Protein AF-A0A5F0LV14-F1 (afdb_monomer)

Sequence (163 aa):
VMQYLHRQSGSQEPSRPASVIAQPVQFENQLEAVRTEYFLPGTQQSLLRVAKSNDIAPTISYPTPGMLVAIDPDIPPAHQRLRFSAQGVKQGNWVLDGKPLVRAAGKKTGDLGYDWMPWPGKHKLILQDVNGAVLDQLQFEVRGALVRPPEGKAVKVKGTVAK

Mean predicted aligned error: 12.49 Å

Solvent-accessible surface area (backbone atoms only — not comparable to full-atom values): 10392 Å² total; per-residue (Å²): 108,71,74,67,69,43,70,88,46,78,86,75,81,78,80,78,59,90,68,53,46,75,43,66,28,40,36,53,95,62,76,46,80,74,45,76,46,76,24,56,82,93,66,73,65,59,65,48,66,84,81,48,59,85,74,37,75,48,37,67,70,28,72,53,76,70,38,79,44,76,54,59,92,88,56,59,72,88,79,54,54,48,59,36,31,28,43,33,39,83,68,64,43,47,26,50,72,88,42,75,59,78,84,69,91,72,86,93,59,88,49,47,58,42,76,40,78,78,64,65,43,79,41,43,43,32,39,19,37,90,86,65,50,79,58,36,74,43,42,34,36,32,40,57,78,82,81,73,74,80,86,84,73,84,81,80,77,82,80,80,83,82,131

Nearest PDB structures (foldseek):
  4ypj-assembly1_A  TM=6.058E-01  e=8.645E-03  Niallia circulans
  5t99-assembly2_B  TM=5.637E-01  e=2.298E-02  Bacteroides uniformis
  7cwd-assembly1_A  TM=5.914E-01  e=3.855E-02  Niallia circulans
  5t98-assembly2_B  TM=6.148E-01  e=5.139E-02  Bacteroides uniformis
  4bsj-assembly1_A  TM=4.224E-01  e=7.257E-02  Homo sapiens

Radius of gyration: 27.41 Å; Cα contacts (8 Å, |Δi|>4): 256; chains: 1; bounding box: 73×47×83 Å

pLDDT: mean 82.99, std 17.95, range [36.19, 98.5]

Foldseek 3Di:
DVCVVCVPPPDDDDDDDPQKDWDWAAEPPCPDDIDIDIDGPPGDDRYHYDDDQQNDQKDWPPDDAAAEAEDDPVDPQVVQWGKTKITSDQDWWKAKPNRTDDDPDDDDDSIDIHTHRDDFDKIKIFTGHPVRHTRYIHIYGYDDDPPDPPPDDDDPDPDDDDD

Secondary structure (DSSP, 8-state):
-HHHHTTSSPPPPPPPPTTPEEEEEEEGGGSS--EEEEE-TT---SEE-PPPTTTSPPEEEESPTT-EEE--TTS-GGG--EEEEEES-SS-EEEETTEEEPPPP--SSSS--EEE---SEEEEEEEE-TTS-EEEEEEEEEE----PPPS------------

Structure (mmCIF, N/CA/C/O backbone):
data_AF-A0A5F0LV14-F1
#
_entry.id   AF-A0A5F0LV14-F1
#
loop_
_atom_site.group_PDB
_atom_site.id
_atom_site.type_symbol
_atom_site.label_atom_id
_atom_site.label_alt_id
_atom_site.label_comp_id
_atom_site.label_asym_id
_atom_site.label_entity_id
_atom_site.label_seq_id
_atom_site.pdbx_PDB_ins_code
_atom_site.Cartn_x
_atom_site.Cartn_y
_atom_site.Cartn_z
_atom_site.occupancy
_atom_site.B_iso_or_equiv
_atom_site.auth_seq_id
_atom_site.auth_comp_id
_atom_site.auth_asym_id
_atom_site.auth_atom_id
_atom_site.pdbx_PDB_model_num
ATOM 1 N N . VAL A 1 1 ? -35.042 -17.352 -1.475 1.00 73.81 1 VAL A N 1
ATOM 2 C CA . VAL A 1 1 ? -34.611 -18.631 -0.852 1.00 73.81 1 VAL A CA 1
ATOM 3 C C . VAL A 1 1 ? -34.268 -18.467 0.632 1.00 73.81 1 VAL A C 1
ATOM 5 O O . VAL A 1 1 ? -34.959 -19.078 1.431 1.00 73.81 1 VAL A O 1
ATOM 8 N N . MET A 1 2 ? -33.323 -17.604 1.042 1.00 81.94 2 MET A N 1
ATOM 9 C CA . MET A 1 2 ? -32.954 -17.429 2.473 1.00 81.94 2 MET A CA 1
ATOM 10 C C . MET A 1 2 ? -34.135 -17.079 3.399 1.00 81.94 2 MET A C 1
ATOM 12 O O . MET A 1 2 ? -34.301 -17.673 4.457 1.00 81.94 2 MET A O 1
ATOM 16 N N . GLN A 1 3 ? -35.028 -16.190 2.957 1.00 80.31 3 GLN A N 1
ATOM 17 C CA . GLN A 1 3 ? -36.235 -15.812 3.706 1.00 80.31 3 GLN A CA 1
ATOM 18 C C . GLN A 1 3 ? -37.236 -16.973 3.882 1.00 80.31 3 GLN A C 1
ATOM 20 O O . GLN A 1 3 ? -37.981 -17.010 4.855 1.00 80.31 3 GLN A O 1
ATOM 25 N N . TYR A 1 4 ? -37.244 -17.936 2.951 1.00 84.44 4 TYR A N 1
ATOM 26 C CA . TYR A 1 4 ? -38.071 -19.143 3.036 1.00 84.44 4 TYR A CA 1
ATOM 27 C C . TYR A 1 4 ? -37.480 -20.151 4.035 1.00 84.44 4 TYR A C 1
ATOM 29 O O . TYR A 1 4 ? -38.226 -20.738 4.811 1.00 84.44 4 TYR A O 1
ATOM 37 N N . LEU A 1 5 ? -36.147 -20.290 4.072 1.00 82.31 5 LEU A N 1
ATOM 38 C CA . LEU A 1 5 ? -35.436 -21.178 5.002 1.00 82.31 5 LEU A CA 1
ATOM 39 C C . LEU A 1 5 ? -35.528 -20.709 6.464 1.00 82.31 5 LEU A C 1
ATOM 41 O O . LEU A 1 5 ? -35.649 -21.532 7.361 1.00 82.31 5 LEU A O 1
ATOM 45 N N . HIS A 1 6 ? -35.528 -19.397 6.714 1.00 83.31 6 HIS A N 1
ATOM 46 C CA . HIS A 1 6 ? -35.610 -18.839 8.074 1.00 83.31 6 HIS A CA 1
ATOM 47 C C . HIS A 1 6 ? -37.055 -18.647 8.578 1.00 83.31 6 HIS A C 1
ATOM 49 O O . HIS A 1 6 ? -37.268 -18.106 9.659 1.00 83.31 6 HIS A O 1
ATOM 55 N N . ARG A 1 7 ? -38.077 -19.092 7.829 1.00 85.06 7 ARG A N 1
ATOM 56 C CA . ARG A 1 7 ? -39.493 -18.916 8.214 1.00 85.06 7 ARG A CA 1
ATOM 57 C C . ARG A 1 7 ? -39.852 -19.622 9.529 1.00 85.06 7 ARG A C 1
ATOM 59 O O . ARG A 1 7 ? -40.739 -19.156 10.234 1.00 85.06 7 ARG A O 1
ATOM 66 N N . GLN A 1 8 ? -39.209 -20.750 9.827 1.00 81.31 8 GLN A N 1
ATOM 67 C CA . GLN A 1 8 ? -39.511 -21.589 10.999 1.00 81.31 8 GLN A CA 1
ATOM 68 C C . GLN A 1 8 ? -38.398 -21.586 12.056 1.00 81.31 8 GLN A C 1
ATOM 70 O O . GLN A 1 8 ? -38.568 -22.146 13.135 1.00 81.31 8 GLN A O 1
ATOM 75 N N . SER A 1 9 ? -37.268 -20.942 11.769 1.00 76.88 9 SER A N 1
ATOM 76 C CA . SER A 1 9 ? -36.140 -20.822 12.687 1.00 76.88 9 SER A CA 1
ATOM 77 C C . SER A 1 9 ? -35.726 -19.362 12.721 1.00 76.88 9 SER A C 1
ATOM 79 O O . SER A 1 9 ? -35.127 -18.855 11.772 1.00 76.88 9 SER A O 1
ATOM 81 N N . GLY A 1 10 ? -36.099 -18.674 13.803 1.00 74.31 10 GLY A N 1
ATOM 82 C CA . GLY A 1 10 ? -35.639 -17.314 14.046 1.00 74.31 10 GLY A CA 1
ATOM 83 C C . GLY A 1 10 ? -34.114 -17.286 14.059 1.00 74.31 10 GLY A C 1
ATOM 84 O O . GLY A 1 10 ? -33.480 -18.181 14.619 1.00 74.31 10 GLY A O 1
ATOM 85 N N . SER A 1 11 ? -33.525 -16.274 13.426 1.00 77.50 11 SER A N 1
ATOM 86 C CA . SER A 1 11 ? -32.082 -16.069 13.511 1.00 77.50 11 SER A CA 1
ATOM 87 C C . SER A 1 11 ? -31.722 -15.832 14.974 1.00 77.50 11 SER A C 1
ATOM 89 O O . SER A 1 11 ? -32.259 -14.915 15.592 1.00 77.50 11 SER A O 1
ATOM 91 N N . GLN A 1 12 ? -30.835 -16.654 15.529 1.00 79.75 12 GLN A N 1
ATOM 92 C CA . GLN A 1 12 ? -30.230 -16.367 16.822 1.00 79.75 12 GLN A CA 1
ATOM 93 C C . GLN A 1 12 ? -28.925 -15.629 16.595 1.00 79.75 12 GLN A C 1
ATOM 95 O O . GLN A 1 12 ? -28.090 -16.053 15.796 1.00 79.75 12 GLN A O 1
ATOM 100 N N . GLU A 1 13 ? -28.774 -14.503 17.279 1.00 82.31 13 GLU A N 1
ATOM 101 C CA . GLU A 1 13 ? -27.525 -13.769 17.248 1.00 82.31 13 GLU A CA 1
ATOM 102 C C . GLU A 1 13 ? -26.450 -14.588 17.979 1.00 82.31 13 GLU A C 1
ATOM 104 O O . GLU A 1 13 ? -26.702 -15.077 19.087 1.00 82.31 13 GLU A O 1
ATOM 109 N N . PRO A 1 14 ? -25.266 -14.791 17.377 1.00 84.44 14 PRO A N 1
ATOM 110 C CA . PRO A 1 14 ? -24.185 -15.492 18.047 1.00 84.44 14 PRO A CA 1
ATOM 111 C C . PRO A 1 14 ? -23.822 -14.790 19.355 1.00 84.44 14 PRO A C 1
ATOM 113 O O . PRO A 1 14 ? -23.694 -13.566 19.409 1.00 84.44 14 PRO A O 1
ATOM 116 N N . SER A 1 15 ? -23.586 -15.565 20.412 1.00 87.94 15 SER A N 1
ATOM 117 C CA . SER A 1 15 ? -23.021 -15.009 21.637 1.00 87.94 15 SER A CA 1
ATOM 118 C C . SER A 1 15 ? -21.649 -14.412 21.336 1.00 87.94 15 SER A C 1
ATOM 120 O O . SER A 1 15 ? -20.775 -15.094 20.790 1.00 87.94 15 SER A O 1
ATOM 122 N N . ARG A 1 16 ? -21.444 -13.153 21.725 1.00 86.06 16 ARG A N 1
ATOM 123 C CA . ARG A 1 16 ? -20.159 -12.471 21.569 1.00 86.06 16 ARG A CA 1
ATOM 124 C C . ARG A 1 16 ? -19.038 -13.287 22.235 1.00 86.06 16 ARG A C 1
ATOM 126 O O . ARG A 1 16 ? -19.184 -13.642 23.408 1.00 86.06 16 ARG A O 1
ATOM 133 N N . PRO A 1 17 ? -17.905 -13.531 21.554 1.00 93.44 17 PRO A N 1
ATOM 134 C CA . PRO A 1 17 ? -16.743 -14.137 22.190 1.00 93.44 17 PRO A CA 1
ATOM 135 C C . PRO A 1 17 ? -16.278 -13.315 23.400 1.00 93.44 17 PRO A C 1
ATOM 137 O O . PRO A 1 17 ? -16.287 -12.084 23.358 1.00 93.44 17 PRO A O 1
ATOM 140 N N . ALA A 1 18 ? -15.838 -13.985 24.468 1.00 90.19 18 ALA A N 1
ATOM 141 C CA . ALA A 1 18 ? -15.459 -13.327 25.725 1.00 90.19 18 ALA A CA 1
ATO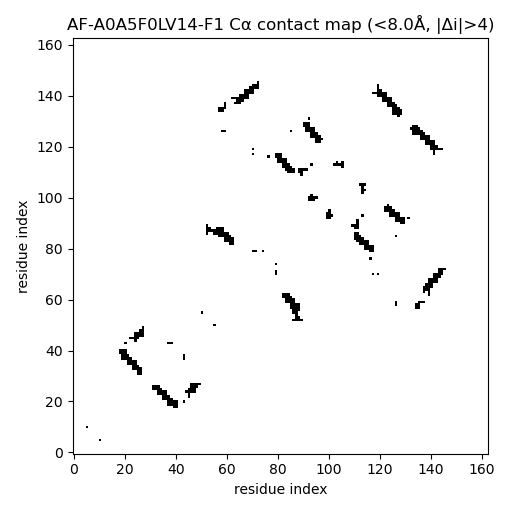M 142 C C . ALA A 1 18 ? -14.281 -12.344 25.580 1.00 90.19 18 ALA A C 1
ATOM 144 O O . ALA A 1 18 ? -14.181 -11.387 26.341 1.00 90.19 18 ALA A O 1
ATOM 145 N N . SER A 1 19 ? -13.405 -12.564 24.597 1.00 93.75 19 SER A N 1
ATOM 146 C CA . SER A 1 19 ? -12.264 -11.692 24.306 1.00 93.75 19 SER A CA 1
ATOM 147 C C . SER A 1 19 ? -12.646 -10.403 23.577 1.00 93.75 19 SER A C 1
ATOM 149 O O . SER A 1 19 ? -11.840 -9.481 23.526 1.00 93.75 19 SER A O 1
ATOM 151 N N . VAL A 1 20 ? -13.846 -10.317 23.001 1.00 95.75 20 VAL A N 1
ATOM 152 C CA . VAL A 1 20 ? -14.269 -9.146 22.233 1.00 95.75 20 VAL A CA 1
ATOM 153 C C . VAL A 1 20 ? -14.803 -8.076 23.178 1.00 95.75 20 VAL A C 1
ATOM 155 O O . VAL A 1 20 ? -15.735 -8.307 23.952 1.00 95.75 20 VAL A O 1
ATOM 158 N N . ILE A 1 21 ? -14.239 -6.878 23.069 1.00 95.88 21 ILE A N 1
ATOM 159 C CA . ILE A 1 21 ? -14.599 -5.726 23.891 1.00 95.88 21 ILE A CA 1
ATOM 160 C C . ILE A 1 21 ? -15.580 -4.852 23.120 1.00 95.88 21 ILE A C 1
ATOM 162 O O . ILE A 1 21 ? -15.290 -4.414 22.012 1.00 95.88 21 ILE A O 1
ATOM 166 N N . ALA A 1 22 ? -16.748 -4.624 23.717 1.00 95.38 22 ALA A N 1
ATOM 167 C CA . ALA A 1 22 ? -17.798 -3.767 23.183 1.00 95.38 22 ALA A CA 1
ATOM 168 C C . ALA A 1 22 ? -17.732 -2.401 23.872 1.00 95.38 22 ALA A C 1
ATOM 170 O O . ALA A 1 22 ? -17.799 -2.342 25.101 1.00 95.38 22 ALA A O 1
ATOM 171 N N . GLN A 1 23 ? -17.613 -1.313 23.113 1.00 96.44 23 GLN A N 1
ATOM 172 C CA . GLN A 1 23 ? -17.588 0.037 23.682 1.00 96.44 23 GLN A CA 1
ATOM 173 C C . GLN A 1 23 ? -18.246 1.066 22.755 1.00 96.44 23 GLN A C 1
ATOM 175 O O . GLN A 1 23 ? -18.231 0.878 21.538 1.00 96.44 23 GLN A O 1
ATOM 180 N N . PRO A 1 24 ? -18.812 2.161 23.291 1.00 97.31 24 PRO A N 1
ATOM 181 C CA . PRO A 1 24 ? -19.272 3.271 22.466 1.00 97.31 24 PRO A CA 1
ATOM 182 C C . PRO A 1 24 ? -18.090 3.975 21.789 1.00 97.31 24 PRO A C 1
ATOM 184 O O . PRO A 1 24 ? -17.060 4.220 22.420 1.00 97.31 24 PRO A O 1
ATOM 187 N N . VAL A 1 25 ? -18.265 4.343 20.522 1.00 97.50 25 VAL A N 1
ATOM 188 C CA . VAL A 1 25 ? -17.305 5.144 19.756 1.00 97.50 25 VAL A CA 1
ATOM 189 C C . VAL A 1 25 ? -17.948 6.441 19.292 1.00 97.50 25 VAL A C 1
ATOM 191 O O . VAL A 1 25 ? -19.125 6.477 18.930 1.00 97.50 25 VAL A O 1
ATOM 194 N N . GLN A 1 26 ? -17.168 7.514 19.296 1.00 97.75 26 GLN A N 1
ATOM 195 C CA . GLN A 1 26 ? -17.540 8.791 18.696 1.00 97.75 26 GLN A CA 1
ATOM 196 C C . GLN A 1 26 ? -16.801 8.955 17.370 1.00 97.75 26 GLN A C 1
ATOM 198 O O . GLN A 1 26 ? -15.631 8.591 17.267 1.00 97.75 26 GLN A O 1
ATOM 203 N N . PHE A 1 27 ? -17.462 9.521 16.365 1.00 95.75 27 PHE A N 1
ATOM 204 C CA . PHE A 1 27 ? -16.832 9.854 15.090 1.00 95.75 27 PHE A CA 1
ATOM 205 C C . PHE A 1 27 ? -16.425 11.327 15.087 1.00 95.75 27 PHE A C 1
ATOM 207 O O . PHE A 1 27 ? -17.169 12.192 15.558 1.00 95.75 27 PHE A O 1
ATOM 214 N N . GLU A 1 28 ? -15.233 11.613 14.565 1.00 95.56 28 GLU A N 1
ATOM 215 C CA . GLU A 1 28 ? -14.727 12.974 14.393 1.00 95.56 28 GLU A CA 1
ATOM 216 C C . GLU A 1 28 ? -15.773 13.860 13.706 1.00 95.56 28 GLU A C 1
ATOM 218 O O . GLU A 1 28 ? -16.450 13.437 12.770 1.00 95.56 28 GLU A O 1
ATOM 223 N N . ASN A 1 29 ? -15.927 15.094 14.194 1.00 94.12 29 ASN A N 1
ATOM 224 C CA . ASN A 1 29 ? -16.894 16.067 13.677 1.00 94.12 29 ASN A CA 1
ATOM 225 C C . ASN A 1 29 ? -18.347 15.557 13.621 1.00 94.12 29 ASN A C 1
ATOM 227 O O . ASN A 1 29 ? -19.134 16.081 12.839 1.00 94.12 29 ASN A O 1
ATOM 231 N N . GLN A 1 30 ? -18.702 14.549 14.432 1.00 92.25 30 GLN A N 1
ATOM 232 C CA . GLN A 1 30 ? -20.021 13.903 14.411 1.00 92.25 30 GLN A CA 1
ATOM 233 C C . GLN A 1 30 ? -20.402 13.389 13.010 1.00 92.25 30 GLN A C 1
ATOM 235 O O . GLN A 1 30 ? -21.568 13.427 12.628 1.00 92.25 30 GLN A O 1
ATOM 240 N N . LEU A 1 31 ? -19.409 12.905 12.246 1.00 93.56 31 LEU A N 1
ATOM 241 C CA . LEU A 1 31 ? -19.600 12.310 10.914 1.00 93.56 31 LEU A CA 1
ATOM 242 C C . LEU A 1 31 ? -20.663 11.202 10.914 1.00 93.56 31 LEU A C 1
ATOM 244 O O . LEU A 1 31 ? -21.413 11.065 9.951 1.00 93.56 31 LEU A O 1
ATOM 248 N N . GLU A 1 32 ? -20.745 10.449 12.009 1.00 94.25 32 GLU A N 1
ATOM 249 C CA . GLU A 1 32 ? -21.795 9.475 12.279 1.00 94.25 32 GLU A CA 1
ATOM 250 C C . GLU A 1 32 ? -22.253 9.562 13.743 1.00 94.25 32 GLU A C 1
ATOM 252 O O . GLU A 1 32 ? -21.569 10.124 14.607 1.00 94.25 32 GLU A O 1
ATOM 257 N N . ALA A 1 33 ? -23.424 8.983 14.025 1.00 96.81 33 ALA A N 1
ATOM 258 C CA . ALA A 1 33 ? -23.953 8.879 15.378 1.00 96.81 33 ALA A CA 1
ATOM 259 C C . ALA A 1 33 ? -23.082 7.967 16.258 1.00 96.81 33 ALA A C 1
ATOM 261 O O . ALA A 1 33 ? -22.475 7.002 15.790 1.00 96.81 33 ALA A O 1
ATOM 262 N N . VAL A 1 34 ? -23.073 8.249 17.562 1.00 97.31 34 VAL A N 1
ATOM 263 C CA . VAL A 1 34 ? -22.401 7.404 18.558 1.00 97.31 34 VAL A CA 1
ATOM 264 C C . VAL A 1 34 ? -23.034 6.015 18.552 1.00 97.31 34 VAL A C 1
ATOM 266 O O . VAL A 1 34 ? -24.246 5.887 18.730 1.00 97.31 34 VAL A O 1
ATOM 269 N N . ARG A 1 35 ? -22.219 4.971 18.381 1.00 96.56 35 ARG A N 1
ATOM 270 C CA . ARG A 1 35 ? -22.665 3.571 18.427 1.00 96.56 35 ARG A CA 1
ATOM 271 C C . ARG A 1 35 ? -21.656 2.677 19.127 1.00 96.56 35 ARG A C 1
ATOM 273 O O . ARG A 1 35 ? -20.505 3.057 19.320 1.00 96.56 35 ARG A O 1
ATOM 280 N N . THR A 1 36 ? -22.104 1.497 19.532 1.00 96.19 36 THR A N 1
ATOM 281 C CA . THR A 1 36 ? -21.232 0.471 20.104 1.00 96.19 36 THR A CA 1
ATOM 282 C C . THR A 1 36 ? -20.491 -0.260 18.990 1.00 96.19 36 THR A C 1
ATOM 284 O O . THR A 1 36 ? -21.130 -0.815 18.103 1.00 96.19 36 THR A O 1
ATOM 287 N N . GLU A 1 37 ? -19.163 -0.287 19.071 1.00 96.50 37 GLU A N 1
ATOM 288 C CA . GLU A 1 37 ? -18.292 -1.083 18.201 1.00 96.50 37 GLU A CA 1
ATOM 289 C C . GLU A 1 37 ? -17.580 -2.178 19.002 1.00 96.50 37 GLU A C 1
ATOM 291 O O . GLU A 1 37 ? -17.449 -2.101 20.231 1.00 96.50 37 GLU A O 1
ATOM 296 N N . TYR A 1 38 ? -17.115 -3.202 18.286 1.00 95.25 38 TYR A N 1
ATOM 297 C CA . TYR A 1 38 ? -16.488 -4.395 18.846 1.00 95.25 38 TYR A CA 1
ATOM 298 C C . TYR A 1 38 ? -15.017 -4.490 18.441 1.00 95.25 38 TYR A C 1
ATOM 300 O O . TYR A 1 38 ? -14.673 -4.386 17.267 1.00 95.25 38 TYR A O 1
ATOM 308 N N . PHE A 1 39 ? -14.148 -4.744 19.417 1.00 95.75 39 PHE A N 1
ATOM 309 C CA . PHE A 1 39 ? -12.699 -4.715 19.244 1.00 95.75 39 PHE A CA 1
ATOM 310 C C . PHE A 1 39 ? -12.030 -5.956 19.825 1.00 95.75 39 PHE A C 1
ATOM 312 O O . PHE A 1 39 ? -12.518 -6.557 20.786 1.00 95.75 39 PHE A O 1
ATOM 319 N N . LEU A 1 40 ? -10.859 -6.287 19.284 1.00 96.31 40 LEU A N 1
ATOM 320 C CA . LEU A 1 40 ? -9.933 -7.187 19.958 1.00 96.31 40 LEU A CA 1
ATOM 321 C C . LEU A 1 40 ? -9.263 -6.463 21.142 1.00 96.31 40 LEU A C 1
ATOM 323 O O . LEU A 1 40 ? -9.153 -5.230 21.141 1.00 96.31 40 LEU A O 1
ATOM 327 N N . PRO A 1 41 ? -8.793 -7.199 22.163 1.00 95.69 41 PRO A N 1
ATOM 328 C CA . PRO A 1 41 ? -8.044 -6.601 23.258 1.00 95.69 41 PRO A CA 1
ATOM 329 C C . PRO A 1 41 ? -6.795 -5.871 22.747 1.00 95.69 41 PRO A C 1
ATOM 331 O O . PRO A 1 41 ? -5.990 -6.450 22.025 1.00 95.69 41 PRO A O 1
ATOM 334 N N . GLY A 1 42 ? -6.635 -4.602 23.128 1.00 95.31 42 GLY A N 1
ATOM 335 C CA . GLY A 1 42 ? -5.505 -3.755 22.738 1.00 95.31 42 GLY A CA 1
ATOM 336 C C . GLY A 1 42 ? -5.731 -2.941 21.460 1.00 95.31 42 GLY A C 1
ATOM 337 O O . GLY A 1 42 ? -4.887 -2.114 21.127 1.00 95.31 42 GLY A O 1
ATOM 338 N N . THR A 1 43 ? -6.854 -3.133 20.757 1.00 95.50 43 THR A N 1
ATOM 339 C CA . THR A 1 43 ? -7.178 -2.405 19.515 1.00 95.50 43 THR A CA 1
ATOM 340 C C . THR A 1 43 ? -8.364 -1.449 19.666 1.00 95.50 43 THR A C 1
ATOM 342 O O . THR A 1 43 ? -8.897 -0.972 18.667 1.00 95.50 43 THR A O 1
ATOM 345 N N . GLN A 1 44 ? -8.829 -1.204 20.892 1.00 96.50 44 GLN A N 1
ATOM 346 C CA . GLN A 1 44 ? -9.998 -0.372 21.167 1.00 96.50 44 GLN A CA 1
ATOM 347 C C . GLN A 1 44 ? -9.728 1.100 20.853 1.00 96.50 44 GLN A C 1
ATOM 349 O O . GLN A 1 44 ? -8.711 1.654 21.265 1.00 96.50 44 GLN A O 1
ATOM 354 N N . GLN A 1 45 ? -10.681 1.760 20.194 1.00 95.31 45 GLN A N 1
ATOM 355 C CA . GLN A 1 45 ? -10.636 3.200 19.923 1.00 95.31 45 GLN A CA 1
ATOM 356 C C . GLN A 1 45 ? -11.952 3.852 20.342 1.00 95.31 45 GLN A C 1
ATOM 358 O O . GLN A 1 45 ? -13.014 3.433 19.895 1.00 95.31 45 GLN A O 1
ATOM 363 N N . SER A 1 46 ? -11.898 4.850 21.226 1.00 95.94 46 SER A N 1
ATOM 364 C CA . SER A 1 46 ? -13.089 5.586 21.685 1.00 95.94 46 SER A CA 1
ATOM 365 C C . SER A 1 46 ? -13.489 6.727 20.742 1.00 95.94 46 SER A C 1
ATOM 367 O O . SER A 1 46 ? -14.640 7.162 20.750 1.00 95.94 46 SER A O 1
ATOM 369 N N . LEU A 1 47 ? -12.551 7.196 19.915 1.00 95.56 47 LEU A N 1
ATOM 370 C CA . LEU A 1 47 ? -12.745 8.248 18.922 1.00 95.56 47 LEU A CA 1
ATOM 371 C C . LEU A 1 47 ? -12.169 7.795 17.578 1.00 95.56 47 LEU A C 1
ATOM 373 O O . LEU A 1 47 ? -10.956 7.625 17.451 1.00 95.56 47 LEU A O 1
ATOM 377 N N . LEU A 1 48 ? -13.037 7.636 16.583 1.00 93.94 48 LEU A N 1
ATOM 378 C CA . LEU A 1 48 ? -12.668 7.313 15.209 1.00 93.94 48 LEU A CA 1
ATOM 379 C C . LEU A 1 48 ? -12.474 8.607 14.419 1.00 93.94 48 LEU A C 1
ATOM 381 O O . LEU A 1 48 ? -13.342 9.481 14.411 1.00 93.94 48 LEU A O 1
ATOM 385 N N . ARG A 1 49 ? -11.321 8.736 13.763 1.00 92.75 49 ARG A N 1
ATOM 386 C CA . ARG A 1 49 ? -10.952 9.904 12.952 1.00 92.75 49 ARG A CA 1
ATOM 387 C C . ARG A 1 49 ? -10.647 9.479 11.530 1.00 92.75 49 ARG A C 1
ATOM 389 O O . ARG A 1 49 ? -10.206 8.352 11.302 1.00 92.75 49 ARG A O 1
ATOM 396 N N . VAL A 1 50 ? -10.823 10.395 10.584 1.00 88.06 50 VAL A N 1
ATOM 397 C CA . VAL A 1 50 ? -10.355 10.159 9.217 1.00 88.06 50 VAL A CA 1
ATOM 398 C C . VAL A 1 50 ? -8.845 10.372 9.198 1.00 88.06 50 VAL A C 1
ATOM 400 O O . VAL A 1 50 ? -8.365 11.469 9.485 1.00 88.06 50 VAL A O 1
ATOM 403 N N . ALA A 1 51 ? -8.092 9.322 8.869 1.00 82.94 51 ALA A N 1
ATOM 404 C CA . ALA A 1 51 ? -6.641 9.414 8.763 1.00 82.94 51 ALA A CA 1
ATOM 405 C C . ALA A 1 51 ? -6.252 10.433 7.683 1.00 82.94 51 ALA A C 1
ATOM 407 O O . ALA A 1 51 ? -6.709 10.359 6.538 1.00 82.94 51 ALA A O 1
ATOM 408 N N . LYS A 1 52 ? -5.392 11.391 8.035 1.00 79.69 52 LYS A N 1
ATOM 409 C CA . LYS A 1 52 ? -4.790 12.314 7.069 1.00 79.69 52 LYS A CA 1
ATOM 410 C C . LYS A 1 52 ? -3.549 11.662 6.472 1.00 79.69 52 LYS A C 1
ATOM 412 O O . LYS A 1 52 ? -2.946 10.782 7.075 1.00 79.69 52 LYS A O 1
ATOM 417 N N . SER A 1 53 ? -3.092 12.143 5.316 1.00 70.50 53 SER A N 1
ATOM 418 C CA . SER A 1 53 ? -1.896 11.589 4.659 1.00 70.50 53 SER A CA 1
ATOM 419 C C . SER A 1 53 ? -0.638 11.596 5.539 1.00 70.50 53 SER A C 1
ATOM 421 O O . SER A 1 53 ? 0.248 10.796 5.294 1.00 70.50 53 SER A O 1
ATOM 423 N N . ASN A 1 54 ? -0.549 12.478 6.543 1.00 74.81 54 ASN A N 1
ATOM 424 C CA . ASN A 1 54 ? 0.578 12.518 7.483 1.00 74.81 54 ASN A CA 1
ATOM 425 C C . ASN A 1 54 ? 0.441 11.521 8.653 1.00 74.81 54 ASN A C 1
ATOM 427 O O . ASN A 1 54 ? 1.429 11.274 9.335 1.00 74.81 54 ASN A O 1
ATOM 431 N N . ASP A 1 55 ? -0.758 10.983 8.901 1.00 82.31 55 ASP A N 1
ATOM 432 C CA . ASP A 1 55 ? -1.009 9.991 9.960 1.00 82.31 55 ASP A CA 1
ATOM 433 C C . ASP A 1 55 ? -0.710 8.563 9.476 1.00 82.31 55 ASP A C 1
ATOM 435 O O . ASP A 1 55 ? -0.613 7.627 10.268 1.00 82.31 55 ASP A O 1
ATOM 439 N N . ILE A 1 56 ? -0.588 8.392 8.158 1.00 84.19 56 ILE A N 1
ATOM 440 C CA . ILE A 1 56 ? -0.312 7.120 7.501 1.00 84.19 56 ILE A CA 1
ATOM 441 C C . ILE A 1 56 ? 1.198 7.018 7.308 1.00 84.19 56 ILE A C 1
ATOM 443 O O . ILE A 1 56 ? 1.808 7.889 6.688 1.00 84.19 56 ILE A O 1
ATOM 447 N N . ALA A 1 57 ? 1.800 5.944 7.817 1.00 89.75 57 ALA A N 1
ATOM 448 C CA . ALA A 1 57 ? 3.202 5.660 7.546 1.00 89.75 57 ALA A CA 1
ATOM 449 C C . ALA A 1 57 ? 3.424 5.502 6.026 1.00 89.75 57 ALA A C 1
ATOM 451 O O . ALA A 1 57 ? 2.620 4.833 5.369 1.00 89.75 57 ALA A O 1
ATOM 452 N N . PRO A 1 58 ? 4.488 6.096 5.453 1.00 90.56 58 PRO A N 1
ATOM 453 C CA . PRO A 1 58 ? 4.823 5.920 4.047 1.00 90.56 58 PRO A CA 1
ATOM 454 C C . PRO A 1 58 ? 4.894 4.442 3.650 1.00 90.56 58 PRO A C 1
ATOM 456 O O . PRO A 1 58 ? 5.643 3.680 4.253 1.00 90.56 58 PRO A O 1
ATOM 459 N N . THR A 1 59 ? 4.138 4.042 2.628 1.00 93.56 59 THR A N 1
ATOM 460 C CA . THR A 1 59 ? 4.160 2.662 2.124 1.00 93.56 59 THR A CA 1
ATOM 461 C C . THR A 1 59 ? 3.832 2.586 0.636 1.00 93.56 59 THR A C 1
ATOM 463 O O . THR A 1 59 ? 3.083 3.411 0.103 1.00 93.56 59 THR A O 1
ATOM 466 N N . ILE A 1 60 ? 4.401 1.594 -0.047 1.00 94.88 60 ILE A N 1
ATOM 467 C CA . ILE A 1 60 ? 4.107 1.264 -1.438 1.00 94.88 60 ILE A CA 1
ATOM 468 C C . ILE A 1 60 ? 2.759 0.542 -1.481 1.00 94.88 60 ILE A C 1
ATOM 470 O O . ILE A 1 60 ? 2.620 -0.590 -1.024 1.00 94.88 60 ILE A O 1
ATOM 474 N N . SER A 1 61 ? 1.754 1.195 -2.059 1.00 93.94 61 SER A N 1
ATOM 475 C CA . SER A 1 61 ? 0.407 0.637 -2.199 1.00 93.94 61 SER A CA 1
ATOM 476 C C . SER A 1 61 ? 0.259 -0.242 -3.438 1.00 93.94 61 SER A C 1
ATOM 478 O O . SER A 1 61 ? -0.622 -1.100 -3.480 1.00 93.94 61 SER A O 1
ATOM 480 N N . TYR A 1 62 ? 1.106 -0.039 -4.452 1.00 94.88 62 TYR A N 1
ATOM 481 C CA . TYR A 1 62 ? 1.132 -0.878 -5.643 1.00 94.88 62 TYR A CA 1
ATOM 482 C C . TYR A 1 62 ? 2.499 -0.826 -6.352 1.00 94.88 62 TYR A C 1
ATOM 484 O O . TYR A 1 62 ? 3.045 0.272 -6.518 1.00 94.88 62 TYR A O 1
ATOM 492 N N . PRO A 1 63 ? 3.030 -1.964 -6.849 1.00 95.94 63 PRO A N 1
ATOM 493 C CA . PRO A 1 63 ? 2.495 -3.330 -6.734 1.00 95.94 63 PRO A CA 1
ATOM 494 C C . PRO A 1 63 ? 2.527 -3.847 -5.290 1.00 95.94 63 PRO A C 1
ATOM 496 O O . PRO A 1 63 ? 3.137 -3.227 -4.426 1.00 95.94 63 PRO 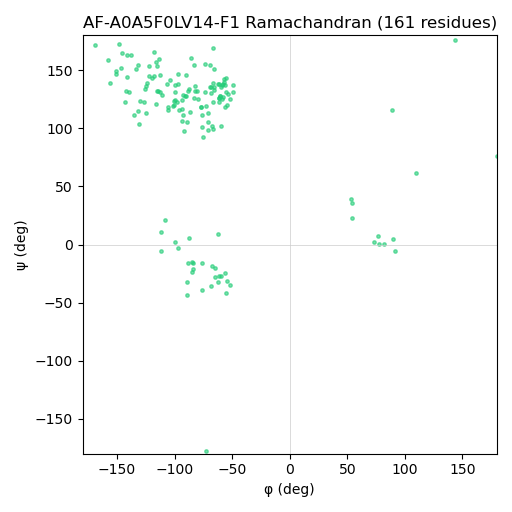A O 1
ATOM 499 N N . THR A 1 64 ? 1.872 -4.976 -5.012 1.00 96.88 64 THR A N 1
ATOM 500 C CA . THR A 1 64 ? 1.970 -5.617 -3.691 1.00 96.88 64 THR A CA 1
ATOM 501 C C . THR A 1 64 ? 3.226 -6.490 -3.588 1.00 96.88 64 THR A C 1
ATOM 503 O O . THR A 1 64 ? 3.706 -6.998 -4.608 1.00 96.88 64 THR A O 1
ATOM 506 N N . PRO A 1 65 ? 3.759 -6.734 -2.376 1.00 97.56 65 PRO A N 1
ATOM 507 C CA . PRO A 1 65 ? 4.867 -7.668 -2.191 1.00 97.56 65 PRO A CA 1
ATOM 508 C C . PRO A 1 65 ? 4.559 -9.049 -2.789 1.00 97.56 65 PRO A C 1
ATOM 510 O O . PRO A 1 65 ? 3.503 -9.623 -2.533 1.00 97.56 65 PRO A O 1
ATOM 513 N N . GLY A 1 66 ? 5.474 -9.571 -3.607 1.00 96.81 66 GLY A N 1
ATOM 514 C CA . GLY A 1 66 ? 5.344 -10.870 -4.272 1.00 96.81 66 GLY A CA 1
ATOM 515 C C . GLY A 1 66 ? 4.404 -10.893 -5.481 1.00 96.81 66 GLY A C 1
ATOM 516 O O . GLY A 1 66 ? 4.143 -11.972 -6.011 1.00 96.81 66 GLY A O 1
ATOM 517 N N . MET A 1 67 ? 3.892 -9.740 -5.931 1.00 97.31 67 MET A N 1
ATOM 518 C CA . MET A 1 67 ? 2.996 -9.673 -7.087 1.00 97.31 67 MET A CA 1
ATOM 519 C C . MET A 1 67 ? 3.656 -10.242 -8.349 1.00 97.31 67 MET A C 1
ATOM 521 O O . MET A 1 67 ? 4.813 -9.942 -8.650 1.00 97.31 67 MET A O 1
ATOM 525 N N . LEU A 1 68 ? 2.887 -11.030 -9.104 1.00 94.94 68 LEU A N 1
ATOM 526 C CA . LEU A 1 68 ? 3.272 -11.554 -10.408 1.00 94.94 68 LEU A CA 1
ATOM 527 C C . LEU A 1 68 ? 2.511 -10.800 -11.499 1.00 94.94 68 LEU A C 1
ATOM 529 O O . LEU A 1 68 ? 1.283 -10.828 -11.549 1.00 94.94 68 LEU A O 1
ATOM 533 N N . VAL A 1 69 ? 3.254 -10.121 -12.363 1.00 92.31 69 VAL A N 1
ATOM 534 C CA . VAL A 1 69 ? 2.747 -9.330 -13.486 1.00 92.31 69 VAL A CA 1
ATOM 535 C C . VAL A 1 69 ? 3.030 -10.091 -14.776 1.00 92.31 69 VAL A C 1
ATOM 537 O O . VAL A 1 69 ? 4.113 -10.646 -14.934 1.00 92.31 69 VAL A O 1
ATOM 540 N N . ALA A 1 70 ? 2.080 -10.122 -15.708 1.00 89.62 70 ALA A N 1
ATOM 541 C CA . ALA A 1 70 ? 2.271 -10.719 -17.027 1.00 89.62 70 ALA A CA 1
ATOM 542 C C . ALA A 1 70 ? 2.230 -9.632 -18.110 1.00 89.62 70 ALA A C 1
ATOM 544 O O . ALA A 1 70 ? 1.318 -8.809 -18.112 1.00 89.62 70 ALA A O 1
ATOM 545 N N . ILE A 1 71 ? 3.211 -9.637 -19.013 1.00 85.88 71 ILE A N 1
ATOM 546 C CA . ILE A 1 71 ? 3.218 -8.832 -20.239 1.00 85.88 71 ILE A CA 1
ATOM 547 C C . ILE A 1 71 ? 2.555 -9.660 -21.336 1.00 85.88 71 ILE A C 1
ATOM 549 O O . ILE A 1 71 ? 2.947 -10.804 -21.590 1.00 85.88 71 ILE A O 1
ATOM 553 N N . ASP A 1 72 ? 1.573 -9.060 -21.994 1.00 83.62 72 ASP A N 1
ATOM 554 C CA . ASP A 1 72 ? 0.832 -9.667 -23.092 1.00 83.62 72 ASP A CA 1
ATOM 555 C C . ASP A 1 72 ? 1.360 -9.114 -24.430 1.00 83.62 72 ASP A C 1
ATOM 557 O O . ASP A 1 72 ? 1.311 -7.902 -24.642 1.00 83.62 72 ASP A O 1
ATOM 561 N N . PRO A 1 73 ? 1.892 -9.941 -25.347 1.00 81.19 73 PRO A N 1
ATOM 562 C CA . PRO A 1 73 ? 2.442 -9.457 -26.614 1.00 81.19 73 PRO A CA 1
ATOM 563 C C . PRO A 1 73 ? 1.405 -8.812 -27.550 1.00 81.19 73 PRO A C 1
ATOM 565 O O . PRO A 1 73 ? 1.804 -8.039 -28.421 1.00 81.19 73 PRO A O 1
ATOM 568 N N . ASP A 1 74 ? 0.112 -9.094 -27.379 1.00 84.06 74 ASP A N 1
ATOM 569 C CA . ASP A 1 74 ? -0.947 -8.579 -28.254 1.00 84.06 74 ASP A CA 1
ATOM 570 C C . ASP A 1 74 ? -1.475 -7.209 -27.791 1.00 84.06 74 ASP A C 1
ATOM 572 O O . ASP A 1 74 ? -2.106 -6.474 -28.558 1.00 84.06 74 ASP A O 1
ATOM 576 N N . ILE A 1 75 ? -1.193 -6.817 -26.544 1.00 81.06 75 ILE A N 1
ATOM 577 C CA . ILE A 1 75 ? -1.605 -5.519 -26.005 1.00 81.06 75 ILE A CA 1
ATOM 578 C C . ILE A 1 75 ? -0.598 -4.439 -26.446 1.00 81.06 75 ILE A C 1
ATOM 580 O O . ILE A 1 75 ? 0.609 -4.594 -26.271 1.00 81.06 75 ILE A O 1
ATOM 584 N N . PRO A 1 76 ? -1.033 -3.278 -26.965 1.00 84.25 76 PRO A N 1
ATOM 585 C CA . PRO A 1 76 ? -0.113 -2.188 -27.282 1.00 84.25 76 PRO A CA 1
ATOM 586 C C . PRO A 1 76 ? 0.703 -1.738 -26.052 1.00 84.25 76 PRO A C 1
ATOM 588 O O . PRO A 1 76 ? 0.121 -1.579 -24.976 1.00 84.25 76 PRO A O 1
ATOM 591 N N . PRO A 1 77 ? 2.010 -1.421 -26.178 1.00 80.25 77 PRO A N 1
ATOM 592 C CA . PRO A 1 77 ? 2.848 -1.027 -25.036 1.00 80.25 77 PRO A CA 1
ATOM 593 C C . PRO A 1 77 ? 2.295 0.152 -24.223 1.00 80.25 77 PRO A C 1
ATOM 595 O O . PRO A 1 77 ? 2.468 0.223 -23.009 1.00 80.25 77 PRO A O 1
ATOM 598 N N . ALA A 1 78 ? 1.583 1.076 -24.875 1.00 80.94 78 ALA A N 1
ATOM 599 C CA . ALA A 1 78 ? 0.939 2.203 -24.204 1.00 80.94 78 ALA A CA 1
ATOM 600 C C . ALA A 1 78 ? -0.093 1.770 -23.143 1.00 80.94 78 ALA A C 1
ATOM 602 O O . ALA A 1 78 ? -0.314 2.510 -22.188 1.00 80.94 78 ALA A O 1
ATOM 603 N N . HIS A 1 79 ? -0.696 0.588 -23.295 1.00 85.50 79 HIS A N 1
ATOM 604 C CA . HIS A 1 79 ? -1.716 0.034 -22.400 1.00 85.50 79 HIS A CA 1
ATOM 605 C C . HIS A 1 79 ? -1.146 -0.989 -21.402 1.00 85.50 79 HIS A C 1
ATOM 607 O O . HIS A 1 79 ? -1.897 -1.547 -20.611 1.00 85.50 79 HIS A O 1
ATOM 613 N N . GLN A 1 80 ? 0.171 -1.224 -21.414 1.00 87.94 80 GLN A N 1
ATOM 614 C CA . GLN A 1 80 ? 0.847 -2.189 -20.536 1.00 87.94 80 GLN A CA 1
ATOM 615 C C . GLN A 1 80 ? 1.702 -1.524 -19.452 1.00 87.94 80 GLN A C 1
ATOM 617 O O . GLN A 1 80 ? 2.620 -2.135 -18.916 1.00 87.94 80 GLN A O 1
ATOM 622 N N . ARG A 1 81 ? 1.446 -0.253 -19.124 1.00 89.06 81 ARG A N 1
ATOM 623 C CA . ARG A 1 81 ? 2.203 0.438 -18.073 1.00 89.06 81 ARG A CA 1
ATOM 624 C C . ARG A 1 81 ? 1.791 -0.064 -16.693 1.00 89.06 81 ARG A C 1
ATOM 626 O O . ARG A 1 81 ? 0.609 -0.079 -16.360 1.00 89.06 81 ARG A O 1
ATOM 633 N N . LEU A 1 82 ? 2.781 -0.400 -15.873 1.00 91.50 82 LEU A N 1
ATOM 634 C CA . LEU A 1 82 ? 2.593 -0.723 -14.466 1.00 91.50 82 LEU A CA 1
ATOM 635 C C . LEU A 1 82 ? 2.796 0.549 -13.643 1.00 91.50 82 LEU A C 1
ATOM 637 O O . LEU A 1 82 ? 3.880 1.136 -13.642 1.00 91.50 82 LEU A O 1
ATOM 641 N N . ARG A 1 83 ? 1.744 0.993 -12.956 1.00 91.94 83 ARG A N 1
ATOM 642 C CA . ARG A 1 83 ? 1.772 2.227 -12.170 1.00 91.94 83 ARG A CA 1
ATOM 643 C C . ARG A 1 83 ? 2.228 1.969 -10.744 1.00 91.94 83 ARG A C 1
ATOM 645 O O . ARG A 1 83 ? 1.434 1.524 -9.928 1.00 91.94 83 ARG A O 1
ATOM 652 N N . PHE A 1 84 ? 3.454 2.338 -10.402 1.00 93.88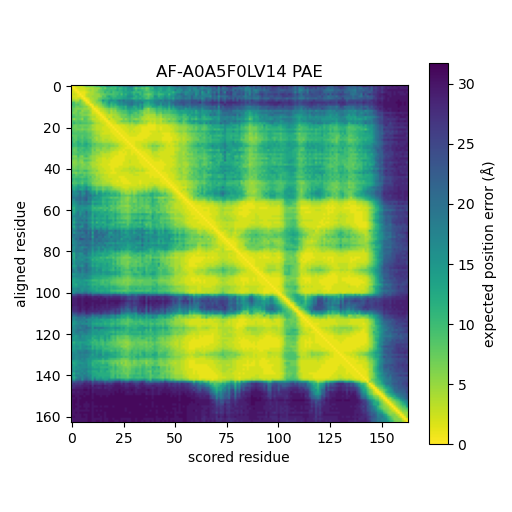 84 PHE A N 1
ATOM 653 C CA . PHE A 1 84 ? 3.888 2.387 -9.007 1.00 93.88 84 PHE A CA 1
ATOM 654 C C . PHE A 1 84 ? 3.109 3.458 -8.258 1.00 93.88 84 PHE A C 1
ATOM 656 O O . PHE A 1 84 ? 2.911 4.551 -8.788 1.00 93.88 84 PHE A O 1
ATOM 663 N N . SER A 1 85 ? 2.652 3.141 -7.051 1.00 93.00 85 SER A N 1
ATOM 664 C CA . SER A 1 85 ? 1.887 4.058 -6.207 1.00 93.00 85 SER A CA 1
ATOM 665 C C . SER A 1 85 ? 2.303 3.902 -4.751 1.00 93.00 85 SER A C 1
ATOM 667 O O . SER A 1 85 ? 2.599 2.797 -4.296 1.00 93.00 85 SER A O 1
ATOM 669 N N . ALA A 1 86 ? 2.321 5.015 -4.024 1.00 91.31 86 ALA A N 1
ATOM 670 C CA . ALA A 1 86 ? 2.588 5.048 -2.594 1.00 91.31 86 ALA A CA 1
ATOM 671 C C . ALA A 1 86 ? 1.578 5.938 -1.870 1.00 91.31 86 ALA A C 1
ATOM 673 O O . ALA A 1 86 ? 1.071 6.907 -2.440 1.00 91.31 86 ALA A O 1
ATOM 674 N N . GLN A 1 87 ? 1.324 5.602 -0.610 1.00 88.56 87 GLN A N 1
ATOM 675 C CA . GLN A 1 87 ? 0.488 6.352 0.326 1.00 88.56 87 GLN A CA 1
ATOM 676 C C . GLN A 1 87 ? 1.337 6.805 1.519 1.00 88.56 87 GLN A C 1
ATOM 678 O O . GLN A 1 87 ? 2.466 6.350 1.692 1.00 88.56 87 GLN A O 1
ATOM 683 N N . GLY A 1 88 ? 0.826 7.737 2.327 1.00 87.81 88 GLY A N 1
ATOM 684 C CA . GLY A 1 88 ? 1.557 8.268 3.487 1.00 87.81 88 GLY A CA 1
ATOM 685 C C . GLY A 1 88 ? 2.723 9.207 3.140 1.00 87.81 88 GLY A C 1
ATOM 686 O O . GLY A 1 88 ? 3.424 9.686 4.025 1.00 87.81 88 GLY A O 1
ATOM 687 N N . VAL A 1 89 ? 2.947 9.501 1.852 1.00 85.31 89 VAL A N 1
ATOM 688 C CA . VAL A 1 89 ? 4.060 10.335 1.376 1.00 85.31 89 VAL A CA 1
ATOM 689 C C . VAL A 1 89 ? 3.623 11.278 0.253 1.00 85.31 89 VAL A C 1
ATOM 691 O O . VAL A 1 89 ? 3.010 10.867 -0.727 1.00 85.31 89 VAL A O 1
ATOM 694 N N . LYS A 1 90 ? 3.965 12.568 0.372 1.00 80.88 90 LYS A N 1
ATOM 695 C CA . LYS A 1 90 ? 3.672 13.584 -0.663 1.00 80.88 90 LYS A CA 1
ATOM 696 C C . LYS A 1 90 ? 4.777 13.703 -1.711 1.00 80.88 90 LYS A C 1
ATOM 698 O O . LYS A 1 90 ? 4.521 14.057 -2.860 1.00 80.88 90 LYS A O 1
ATOM 703 N N . GLN A 1 91 ? 6.021 13.478 -1.296 1.00 84.31 91 GLN A N 1
ATOM 704 C CA . GLN A 1 91 ? 7.208 13.596 -2.132 1.00 84.31 91 GLN A CA 1
ATOM 705 C C . GLN A 1 91 ? 8.186 12.488 -1.773 1.00 84.31 91 GLN A C 1
ATOM 707 O O . GLN A 1 91 ? 8.473 12.266 -0.602 1.00 84.31 91 GLN A O 1
ATOM 712 N N . GLY A 1 92 ? 8.696 11.820 -2.796 1.00 89.00 92 GLY A N 1
ATOM 713 C CA . GLY A 1 92 ? 9.658 10.744 -2.661 1.00 89.00 92 GLY A CA 1
ATOM 714 C C . GLY A 1 92 ? 10.225 10.372 -4.020 1.00 89.00 92 GLY A C 1
ATOM 715 O O . GLY A 1 92 ? 9.750 10.844 -5.061 1.00 89.00 92 GLY A O 1
ATOM 716 N N . ASN A 1 93 ? 11.241 9.524 -3.987 1.00 91.81 93 ASN A N 1
ATOM 717 C CA . ASN A 1 93 ? 11.956 9.043 -5.153 1.00 91.81 93 ASN A CA 1
ATOM 718 C C . ASN A 1 93 ? 11.738 7.539 -5.300 1.00 91.81 93 ASN A C 1
ATOM 720 O O . ASN A 1 93 ? 11.878 6.781 -4.341 1.00 91.81 93 ASN A O 1
ATOM 724 N N . TRP A 1 94 ? 11.406 7.113 -6.514 1.00 94.62 94 TRP A N 1
ATOM 725 C CA . TRP A 1 94 ? 11.320 5.699 -6.851 1.00 94.62 94 TRP A CA 1
ATOM 726 C C . TRP A 1 94 ? 12.689 5.192 -7.292 1.00 94.62 94 TRP A C 1
ATOM 728 O O . TRP A 1 94 ? 13.346 5.815 -8.126 1.00 94.62 94 TRP A O 1
ATOM 738 N N . VAL A 1 95 ? 13.100 4.041 -6.769 1.00 96.06 95 VAL A N 1
ATOM 739 C CA . VAL A 1 95 ? 14.310 3.331 -7.189 1.00 96.06 95 VAL A CA 1
ATOM 740 C C . VAL A 1 95 ? 13.923 1.904 -7.546 1.00 96.06 95 VAL A C 1
ATOM 742 O O . VAL A 1 95 ? 13.367 1.181 -6.723 1.00 96.06 95 VAL A O 1
ATOM 745 N N . LEU A 1 96 ? 14.222 1.495 -8.774 1.00 97.19 96 LEU A N 1
ATOM 746 C CA . LEU A 1 96 ? 13.948 0.153 -9.276 1.00 97.19 96 LEU A CA 1
ATOM 747 C C . LEU A 1 96 ? 15.274 -0.533 -9.591 1.00 97.19 96 LEU A C 1
ATOM 749 O O . LEU A 1 96 ? 16.065 -0.017 -10.378 1.00 97.19 96 LEU A O 1
ATOM 753 N N . ASP A 1 97 ? 15.540 -1.666 -8.946 1.00 97.12 97 ASP A N 1
ATOM 754 C CA . ASP A 1 97 ? 16.773 -2.449 -9.128 1.00 97.12 97 ASP A CA 1
ATOM 755 C C . ASP A 1 97 ? 18.055 -1.617 -8.949 1.00 97.12 97 ASP A C 1
ATOM 757 O O . ASP A 1 97 ? 19.028 -1.744 -9.692 1.00 97.12 97 ASP A O 1
ATOM 761 N N . GLY A 1 98 ? 18.035 -0.705 -7.973 1.00 95.50 98 GLY A N 1
ATOM 762 C CA . GLY A 1 98 ? 19.141 0.213 -7.688 1.00 95.50 98 GLY A CA 1
ATOM 763 C C . GLY A 1 98 ? 19.248 1.407 -8.642 1.00 95.50 98 GLY A C 1
ATOM 764 O O . GLY A 1 98 ? 20.130 2.242 -8.459 1.00 95.50 98 GLY A O 1
ATOM 765 N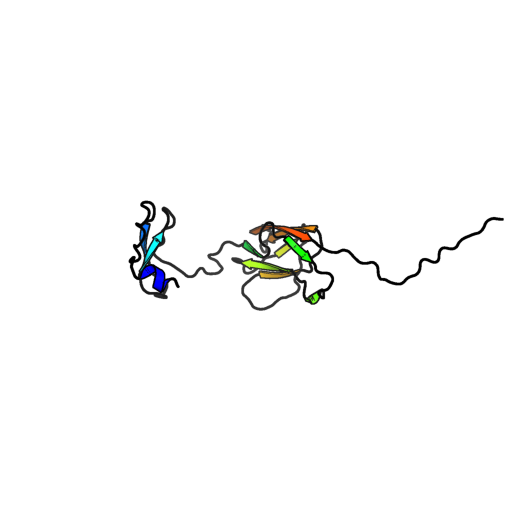 N . LYS A 1 99 ? 18.358 1.531 -9.635 1.00 94.44 99 LYS A N 1
ATOM 766 C CA . LYS A 1 99 ? 18.333 2.651 -10.583 1.00 94.44 99 LYS A CA 1
ATOM 767 C C . LYS A 1 99 ? 17.256 3.666 -10.185 1.00 94.44 99 LYS A C 1
ATOM 769 O O . LYS A 1 99 ? 16.079 3.300 -10.132 1.00 94.44 99 LYS A O 1
ATOM 774 N N . PRO A 1 100 ? 17.615 4.934 -9.915 1.00 92.81 100 PRO A N 1
ATOM 775 C CA . PRO A 1 100 ? 16.628 5.965 -9.627 1.00 92.81 100 PRO A CA 1
ATOM 776 C C . PRO A 1 100 ? 15.773 6.246 -10.867 1.00 92.81 100 PRO A C 1
ATOM 778 O O . PRO A 1 100 ? 16.286 6.421 -11.974 1.00 92.81 100 PRO A O 1
ATOM 781 N N . LEU A 1 101 ? 14.458 6.296 -10.678 1.00 90.06 101 LEU A N 1
ATOM 782 C CA . LEU A 1 101 ? 13.493 6.581 -11.729 1.00 90.06 101 LEU A CA 1
ATOM 783 C C . LEU A 1 101 ? 13.184 8.079 -11.745 1.00 90.06 101 LEU A C 1
ATOM 785 O O . LEU A 1 101 ? 12.482 8.606 -10.883 1.00 90.06 101 LEU A O 1
ATOM 789 N N . VAL A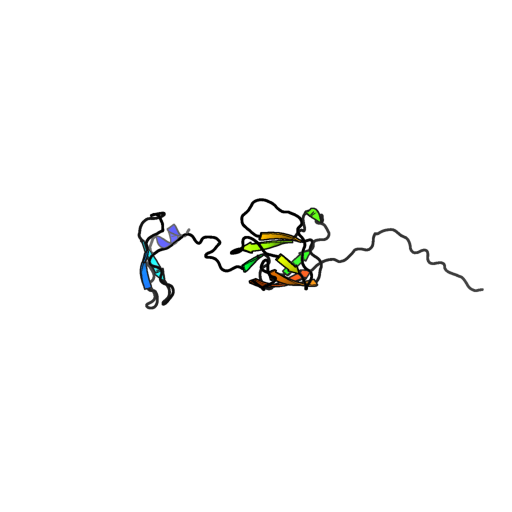 1 102 ? 13.709 8.779 -12.749 1.00 75.00 102 VAL A N 1
ATOM 790 C CA . VAL A 1 102 ? 13.444 10.209 -12.951 1.00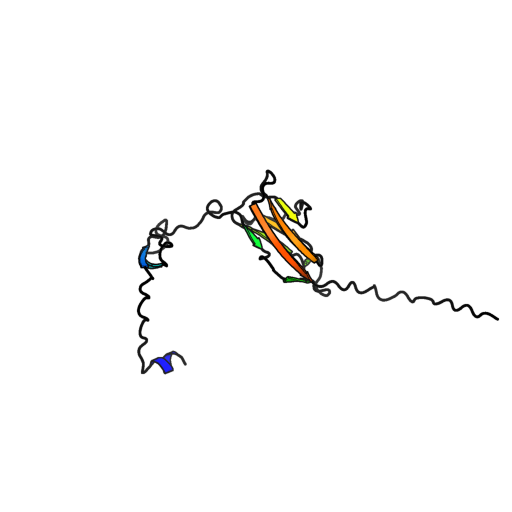 75.00 102 VAL A CA 1
ATOM 791 C C . VAL A 1 102 ? 12.088 10.364 -13.653 1.00 75.00 102 VAL A C 1
ATOM 793 O O . VAL A 1 102 ? 11.781 9.640 -14.601 1.00 75.00 102 VAL A O 1
ATOM 796 N N . ARG A 1 103 ? 11.233 11.253 -13.133 1.00 67.19 103 ARG A N 1
ATOM 797 C CA . ARG A 1 103 ? 9.801 11.374 -13.475 1.00 67.19 103 ARG A CA 1
ATOM 798 C C . ARG A 1 103 ? 9.502 11.411 -14.983 1.00 67.19 103 ARG A C 1
ATOM 800 O O . ARG A 1 103 ? 9.986 12.294 -15.682 1.00 67.19 103 ARG A O 1
ATOM 807 N N . ALA A 1 104 ? 8.537 10.597 -15.420 1.00 47.28 104 ALA A N 1
ATOM 808 C CA . ALA A 1 104 ? 7.559 11.015 -16.425 1.00 47.28 104 ALA A CA 1
ATOM 809 C C . ALA A 1 104 ? 6.306 11.477 -15.659 1.00 47.28 104 ALA A C 1
ATOM 811 O O . ALA A 1 104 ? 5.730 10.720 -14.883 1.00 47.28 104 ALA A O 1
ATOM 812 N N . ALA A 1 105 ? 5.959 12.757 -15.768 1.00 41.34 105 ALA A N 1
ATOM 813 C CA . ALA A 1 105 ? 4.923 13.387 -14.956 1.00 41.34 105 ALA A CA 1
ATOM 814 C C . ALA A 1 105 ? 3.529 12.755 -15.159 1.00 41.34 105 ALA A C 1
ATOM 816 O O . ALA A 1 105 ? 3.016 12.739 -16.275 1.00 41.34 105 ALA A O 1
ATOM 817 N N . GLY A 1 106 ? 2.879 12.339 -14.066 1.00 42.78 106 GLY A N 1
ATOM 818 C CA . GLY A 1 106 ? 1.459 11.981 -14.016 1.00 42.78 106 GLY A CA 1
ATOM 819 C C . GLY A 1 106 ? 0.743 12.787 -12.929 1.00 42.78 106 GLY A C 1
ATOM 820 O O . GLY A 1 106 ? 1.051 12.661 -11.750 1.00 42.78 106 GLY A O 1
ATOM 821 N N . LYS A 1 107 ? -0.168 13.668 -13.347 1.00 42.88 107 LYS A N 1
ATOM 822 C CA . LYS A 1 107 ? -0.860 14.705 -12.559 1.00 42.88 107 LYS A CA 1
ATOM 823 C C . LYS A 1 107 ? -1.877 14.183 -11.513 1.00 42.88 107 LYS A C 1
ATOM 825 O O . LYS A 1 107 ? -2.586 13.220 -11.765 1.00 42.88 107 LYS A O 1
ATOM 830 N N . LYS A 1 108 ? -2.079 15.032 -10.487 1.00 46.06 108 LYS A N 1
ATOM 831 C CA . LYS A 1 108 ? -3.350 15.468 -9.841 1.00 46.06 108 LYS A CA 1
ATOM 832 C C . LYS A 1 108 ? -4.068 14.635 -8.770 1.00 46.06 108 LYS A C 1
ATOM 834 O O . LYS A 1 108 ? -5.047 15.149 -8.235 1.00 46.06 108 LYS A O 1
ATOM 839 N N . THR A 1 109 ? -3.591 13.474 -8.356 1.00 45.78 109 THR A N 1
ATOM 840 C CA . THR A 1 109 ? -4.092 12.834 -7.125 1.00 45.78 109 THR A CA 1
ATOM 841 C C . THR A 1 109 ? -2.980 12.838 -6.087 1.00 45.78 109 THR A C 1
ATOM 843 O O . THR A 1 109 ? -1.812 12.799 -6.455 1.00 45.78 109 THR A O 1
ATOM 846 N N . GLY A 1 110 ? -3.301 12.983 -4.803 1.00 52.44 110 GLY A N 1
ATOM 847 C CA . GLY A 1 110 ? -2.320 13.154 -3.719 1.00 52.44 110 GLY A CA 1
ATOM 848 C C . GLY A 1 110 ? -1.350 11.983 -3.491 1.00 52.44 110 GLY A C 1
ATOM 849 O O . GLY A 1 110 ? -0.611 12.026 -2.513 1.00 52.44 110 GLY A O 1
ATOM 850 N N . ASP A 1 111 ? -1.336 10.990 -4.384 1.00 61.38 111 ASP A N 1
ATOM 851 C CA . ASP A 1 111 ? -0.516 9.786 -4.323 1.00 61.38 111 ASP A CA 1
ATOM 852 C C . ASP A 1 111 ? 0.716 9.924 -5.223 1.00 61.38 111 ASP A C 1
ATOM 854 O O . ASP A 1 111 ? 0.649 10.391 -6.368 1.00 61.38 111 ASP A O 1
ATOM 858 N N . LEU A 1 112 ? 1.866 9.482 -4.716 1.00 77.62 112 LEU A N 1
ATOM 859 C CA . LEU A 1 112 ? 3.123 9.503 -5.454 1.00 77.62 112 LEU A CA 1
ATOM 860 C C . LEU A 1 112 ? 3.125 8.385 -6.512 1.00 77.62 112 LEU A C 1
ATOM 862 O O . LEU A 1 112 ? 3.494 7.252 -6.223 1.00 77.62 112 LEU A O 1
ATOM 866 N N . GLY A 1 113 ? 2.698 8.707 -7.736 1.00 84.56 113 GLY A N 1
ATOM 867 C CA . GLY A 1 113 ? 2.601 7.760 -8.854 1.00 84.56 113 GLY A CA 1
ATOM 868 C C . GLY A 1 113 ? 3.794 7.772 -9.824 1.00 84.56 113 GLY A C 1
ATOM 869 O 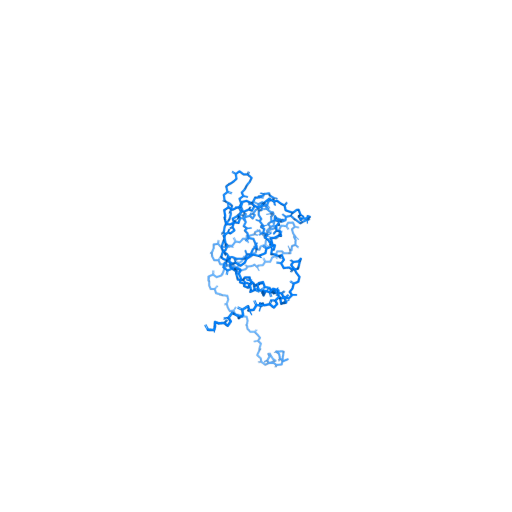O . GLY A 1 113 ? 4.360 8.835 -10.091 1.00 84.56 113 GLY A O 1
ATOM 870 N N . TYR A 1 114 ? 4.141 6.616 -10.404 1.00 89.44 114 TYR A N 1
ATOM 871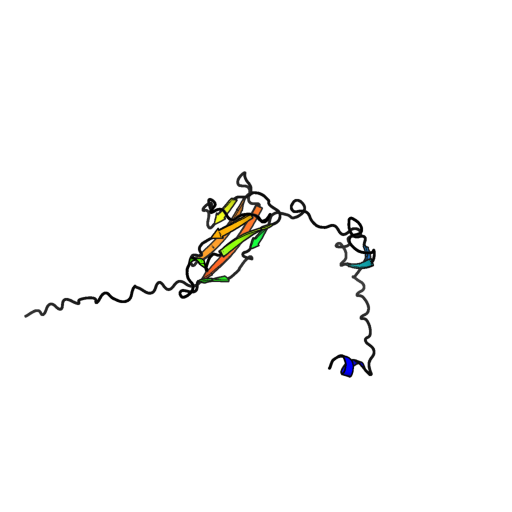 C CA . TYR A 1 114 ? 5.080 6.496 -11.531 1.00 89.44 114 TYR A CA 1
ATOM 872 C C . TYR A 1 114 ? 4.650 5.395 -12.510 1.00 89.44 114 TYR A C 1
ATOM 874 O O . TYR A 1 114 ? 4.540 4.236 -12.125 1.00 89.44 114 TYR A O 1
ATOM 882 N N . ASP A 1 115 ? 4.450 5.737 -13.785 1.00 90.44 115 ASP A N 1
ATOM 883 C CA . ASP A 1 115 ? 4.020 4.772 -14.803 1.00 90.44 115 ASP A CA 1
ATOM 884 C C . ASP A 1 115 ? 5.237 4.144 -15.507 1.00 90.44 115 ASP A C 1
ATOM 886 O O . ASP A 1 115 ? 5.811 4.714 -16.443 1.00 90.44 115 ASP A O 1
ATOM 890 N N . TRP A 1 116 ? 5.629 2.952 -15.058 1.00 91.38 116 TRP A N 1
ATOM 891 C CA . TRP A 1 116 ? 6.776 2.204 -15.567 1.00 91.38 116 TRP A CA 1
ATOM 892 C C . TRP A 1 116 ? 6.382 1.268 -16.717 1.00 91.38 116 TRP A C 1
ATOM 894 O O . TRP A 1 116 ? 5.282 0.719 -16.737 1.00 91.38 116 TRP A O 1
ATOM 904 N N . MET A 1 117 ? 7.282 1.090 -17.688 1.00 90.69 117 MET A N 1
ATOM 905 C CA . MET A 1 117 ? 7.134 0.079 -18.739 1.00 90.69 117 MET A CA 1
ATOM 906 C C . MET A 1 117 ? 7.712 -1.246 -18.229 1.00 90.69 117 MET A C 1
ATOM 908 O O . MET A 1 117 ? 8.930 -1.304 -18.036 1.00 90.69 117 MET A O 1
ATOM 912 N N . PRO A 1 118 ? 6.894 -2.292 -18.025 1.00 89.81 118 PRO A N 1
ATOM 913 C CA . PRO A 1 118 ? 7.367 -3.545 -17.470 1.00 89.81 118 PRO A CA 1
ATOM 914 C C . PRO A 1 118 ? 8.396 -4.221 -18.359 1.00 89.81 118 PRO A C 1
ATOM 916 O O . PRO A 1 118 ? 8.250 -4.282 -19.579 1.00 89.81 118 PRO A O 1
ATOM 919 N N . TRP A 1 119 ? 9.430 -4.751 -17.721 1.00 89.88 119 TRP A N 1
ATOM 920 C CA . TRP A 1 119 ? 10.399 -5.644 -18.336 1.00 89.88 119 TRP A CA 1
ATOM 921 C C . TRP A 1 119 ? 10.345 -6.994 -17.632 1.00 89.88 119 TRP A C 1
ATOM 923 O O . TRP A 1 119 ? 10.126 -7.004 -16.428 1.00 89.88 119 TRP A O 1
ATOM 933 N N . PRO A 1 120 ? 10.535 -8.122 -18.335 1.00 92.19 120 PRO A N 1
ATOM 934 C CA . PRO A 1 120 ? 10.570 -9.429 -17.692 1.00 92.19 120 PRO A CA 1
ATOM 935 C C . PRO A 1 120 ? 11.713 -9.526 -16.685 1.00 92.19 120 PRO A C 1
ATOM 937 O O . PRO A 1 120 ? 12.846 -9.140 -16.982 1.00 92.19 120 PRO A O 1
ATOM 940 N N . GLY A 1 121 ? 11.434 -10.123 -15.532 1.00 94.62 121 GLY A N 1
ATOM 941 C CA . GLY A 1 121 ? 12.427 -10.328 -14.490 1.00 94.62 121 GLY A CA 1
ATOM 942 C C . GLY A 1 121 ? 11.868 -10.180 -13.083 1.00 94.62 121 GLY A C 1
ATOM 943 O O . GLY A 1 121 ? 10.701 -9.858 -12.868 1.00 94.62 121 GLY A O 1
ATOM 944 N N . LYS A 1 122 ? 12.735 -10.441 -12.105 1.00 97.38 122 LYS A N 1
ATOM 945 C CA . LYS A 1 122 ? 12.477 -10.122 -10.700 1.00 97.38 122 LYS A CA 1
ATOM 946 C C . LYS A 1 122 ? 12.964 -8.710 -10.434 1.00 97.38 122 LYS A C 1
ATOM 948 O O . LYS A 1 122 ? 14.100 -8.391 -10.774 1.00 97.38 122 LYS A O 1
ATOM 953 N N . HIS A 1 123 ? 12.123 -7.919 -9.790 1.00 98.00 123 HIS A N 1
ATOM 954 C CA . HIS A 1 123 ? 12.371 -6.513 -9.540 1.00 98.00 123 HIS A CA 1
ATOM 955 C C . HIS A 1 123 ? 12.300 -6.198 -8.052 1.00 98.00 123 HIS A C 1
ATOM 957 O O . HIS A 1 123 ? 11.412 -6.682 -7.345 1.00 98.00 123 HIS A O 1
ATOM 963 N N . LYS A 1 124 ? 13.217 -5.352 -7.580 1.00 98.50 124 LYS A N 1
ATOM 964 C CA . LYS A 1 124 ? 13.169 -4.730 -6.256 1.00 98.50 124 LYS A CA 1
ATOM 965 C C . LYS A 1 124 ? 12.779 -3.266 -6.416 1.00 98.50 124 LYS A C 1
ATOM 967 O O . LYS A 1 124 ? 13.541 -2.480 -6.980 1.00 98.50 124 LYS A O 1
ATOM 972 N N . LEU A 1 125 ? 11.619 -2.902 -5.880 1.00 98.19 125 LEU A N 1
ATOM 973 C CA . LEU A 1 125 ? 11.143 -1.524 -5.837 1.00 98.19 125 LEU A CA 1
ATOM 974 C C . LEU A 1 125 ? 11.419 -0.935 -4.459 1.00 98.19 125 LEU A C 1
ATOM 976 O O . LEU A 1 125 ? 11.110 -1.554 -3.442 1.00 98.19 125 LEU A O 1
ATOM 980 N N . ILE A 1 126 ? 12.000 0.257 -4.433 1.00 97.81 126 ILE A N 1
ATOM 981 C CA . ILE A 1 126 ? 12.285 1.013 -3.220 1.00 97.81 126 ILE A CA 1
ATOM 982 C C . ILE A 1 126 ? 11.661 2.397 -3.368 1.00 97.81 126 ILE A C 1
ATOM 984 O O . ILE A 1 126 ? 11.812 3.061 -4.397 1.00 97.81 126 ILE A O 1
ATOM 988 N N . LEU A 1 127 ? 10.984 2.826 -2.312 1.00 95.94 127 LEU A N 1
ATOM 989 C CA . LEU A 1 127 ? 10.520 4.185 -2.112 1.00 95.94 127 LEU A CA 1
ATOM 990 C C . LEU A 1 127 ? 11.486 4.884 -1.153 1.00 95.94 127 LEU A C 1
ATOM 992 O O . LEU A 1 127 ? 11.710 4.412 -0.038 1.00 95.94 127 LEU A O 1
ATOM 996 N N . GLN A 1 128 ? 12.055 6.006 -1.581 1.00 95.44 128 GLN A N 1
ATOM 997 C CA . GLN A 1 128 ? 12.946 6.832 -0.770 1.00 95.44 128 GLN A CA 1
ATOM 998 C C . GLN A 1 128 ? 12.339 8.206 -0.494 1.00 95.44 128 GLN A C 1
ATOM 1000 O O . GLN A 1 128 ? 11.542 8.714 -1.287 1.00 95.44 128 GLN A O 1
ATOM 1005 N N . ASP A 1 129 ? 12.746 8.828 0.608 1.00 90.81 129 ASP A N 1
ATOM 1006 C CA . ASP A 1 129 ? 12.473 10.237 0.870 1.00 90.81 129 ASP A CA 1
ATOM 1007 C C . ASP A 1 129 ? 13.335 11.151 -0.028 1.00 90.81 129 ASP A C 1
ATOM 1009 O O . ASP A 1 129 ? 14.107 10.708 -0.888 1.00 90.81 129 ASP A O 1
ATOM 1013 N N . VAL A 1 130 ? 13.194 12.463 0.161 1.00 87.62 130 VAL A N 1
ATOM 1014 C CA . VAL A 1 130 ? 13.965 13.473 -0.584 1.00 87.62 130 VAL A CA 1
ATOM 1015 C C . VAL A 1 130 ? 15.464 13.473 -0.254 1.00 87.62 130 VAL A C 1
ATOM 1017 O O . VAL A 1 130 ? 16.247 13.989 -1.045 1.00 87.62 130 VAL A O 1
ATOM 1020 N N . ASN A 1 131 ? 15.864 12.880 0.873 1.00 91.12 131 ASN A N 1
ATOM 1021 C CA . ASN A 1 131 ? 17.247 12.771 1.337 1.00 91.12 131 ASN A CA 1
ATOM 1022 C C . ASN A 1 131 ? 17.886 11.412 0.983 1.00 91.12 131 ASN A C 1
ATOM 1024 O O . ASN A 1 131 ? 19.064 11.199 1.262 1.00 91.12 131 ASN A O 1
ATOM 1028 N N . GLY A 1 132 ? 17.127 10.491 0.377 1.00 90.94 132 GLY A N 1
ATOM 1029 C CA . GLY A 1 132 ? 17.568 9.139 0.031 1.00 90.94 132 GLY A CA 1
ATOM 1030 C C . GLY A 1 132 ? 17.342 8.085 1.123 1.00 90.94 132 GLY A C 1
ATOM 1031 O O . GLY A 1 132 ? 17.741 6.933 0.940 1.00 90.94 132 GLY A O 1
ATOM 1032 N N . ALA A 1 133 ? 16.695 8.429 2.240 1.00 95.31 133 ALA A N 1
ATOM 1033 C CA . ALA A 1 133 ? 16.316 7.464 3.268 1.00 95.31 133 ALA A CA 1
ATOM 1034 C C . ALA A 1 133 ? 15.229 6.522 2.735 1.00 95.31 133 ALA A C 1
ATOM 1036 O O . ALA A 1 133 ? 14.273 6.959 2.098 1.00 95.31 133 ALA A O 1
ATOM 1037 N N . VAL A 1 134 ? 15.367 5.221 2.992 1.00 97.00 134 VAL A N 1
ATOM 1038 C CA . VAL A 1 134 ? 14.382 4.222 2.558 1.00 97.00 134 VAL A CA 1
ATOM 1039 C C . VAL A 1 134 ? 13.128 4.342 3.415 1.00 97.00 134 VAL A C 1
ATOM 1041 O O . VAL A 1 134 ? 13.188 4.158 4.627 1.00 97.00 134 VAL A O 1
ATOM 1044 N N . LEU A 1 135 ? 12.005 4.633 2.765 1.00 95.06 135 LEU A N 1
ATOM 1045 C CA . LEU A 1 135 ? 10.686 4.698 3.386 1.00 95.06 135 LEU A CA 1
ATOM 1046 C C . LEU A 1 135 ? 9.998 3.333 3.361 1.00 95.06 135 LEU A C 1
ATOM 1048 O O . LEU A 1 135 ? 9.432 2.917 4.363 1.00 95.06 135 LEU A O 1
ATOM 1052 N N . ASP A 1 136 ? 10.072 2.633 2.227 1.00 97.19 136 ASP A N 1
ATOM 1053 C CA . ASP A 1 136 ? 9.508 1.292 2.056 1.00 97.19 136 ASP A CA 1
ATOM 1054 C C . ASP A 1 136 ? 10.204 0.559 0.891 1.00 97.19 136 ASP A C 1
ATOM 1056 O O . ASP A 1 136 ? 10.822 1.183 0.021 1.00 97.19 136 ASP A O 1
ATOM 1060 N N . GLN A 1 137 ? 10.135 -0.771 0.871 1.00 98.06 137 GLN A N 1
ATOM 1061 C CA . GLN A 1 137 ? 10.696 -1.607 -0.186 1.00 98.06 137 GLN A CA 1
ATOM 1062 C C . GLN A 1 137 ? 9.927 -2.921 -0.357 1.00 98.06 137 GLN A C 1
ATOM 1064 O O . GLN A 1 137 ? 9.501 -3.550 0.607 1.00 98.06 137 GLN A O 1
ATOM 1069 N N . LEU A 1 138 ? 9.856 -3.407 -1.594 1.00 98.31 138 LEU A N 1
ATOM 1070 C CA . LEU A 1 138 ? 9.264 -4.704 -1.910 1.00 98.31 138 LEU A CA 1
ATOM 1071 C C . LEU A 1 138 ? 9.938 -5.375 -3.106 1.00 98.31 138 LEU A C 1
ATOM 1073 O O . LEU A 1 138 ? 10.771 -4.785 -3.798 1.00 98.31 138 LEU A O 1
ATOM 1077 N N . GLN A 1 139 ? 9.549 -6.623 -3.355 1.00 98.44 139 GLN A N 1
ATOM 1078 C CA . GLN A 1 139 ? 9.918 -7.374 -4.550 1.00 98.44 139 GLN A CA 1
ATOM 1079 C C . GLN A 1 139 ? 8.671 -7.820 -5.309 1.00 98.44 139 GLN A C 1
ATOM 1081 O O . GLN A 1 139 ? 7.662 -8.160 -4.690 1.00 98.44 139 GLN A O 1
ATOM 1086 N N . PHE A 1 140 ? 8.756 -7.845 -6.634 1.00 97.88 140 PHE A N 1
ATOM 1087 C CA . PHE A 1 140 ? 7.717 -8.353 -7.530 1.00 97.88 140 PHE A CA 1
ATOM 1088 C C . PHE A 1 140 ? 8.360 -9.007 -8.765 1.00 97.88 140 PHE A C 1
ATOM 1090 O O . PHE A 1 140 ? 9.554 -8.831 -9.016 1.00 97.88 140 PHE A O 1
ATOM 1097 N N . GLU A 1 141 ? 7.599 -9.794 -9.523 1.00 97.31 141 GLU A N 1
ATOM 1098 C CA . GLU A 1 141 ? 8.090 -10.506 -10.709 1.00 97.31 141 GLU A CA 1
ATOM 1099 C C . GLU A 1 141 ? 7.236 -10.170 -11.928 1.00 97.31 141 GLU A C 1
ATOM 1101 O O . GLU A 1 141 ? 6.010 -10.159 -11.859 1.00 97.31 141 GLU A O 1
ATOM 1106 N N . VAL A 1 142 ? 7.889 -9.924 -13.057 1.00 94.88 142 VAL A N 1
ATOM 1107 C CA . VAL A 1 142 ? 7.250 -9.732 -14.355 1.00 94.88 142 VAL A CA 1
ATOM 1108 C C . VAL A 1 142 ? 7.592 -10.922 -15.246 1.00 94.88 142 VAL A C 1
ATOM 1110 O O . VAL A 1 142 ? 8.760 -11.280 -15.417 1.00 94.88 142 VAL A O 1
ATOM 1113 N N . ARG A 1 143 ? 6.567 -11.532 -15.836 1.00 90.69 143 ARG A N 1
ATOM 1114 C CA . ARG A 1 143 ? 6.658 -12.656 -16.770 1.00 90.69 143 ARG A CA 1
ATOM 1115 C C . ARG A 1 143 ? 6.133 -12.265 -18.142 1.00 90.69 143 ARG A C 1
ATOM 1117 O O . ARG A 1 143 ? 5.293 -11.385 -18.263 1.00 90.69 143 ARG A O 1
ATOM 1124 N N . GLY A 1 144 ? 6.578 -12.997 -19.158 1.00 77.56 144 GLY A N 1
ATOM 1125 C CA . GLY A 1 144 ? 6.148 -12.795 -20.538 1.00 77.56 144 GLY A CA 1
ATOM 1126 C C . GLY A 1 144 ? 7.023 -11.774 -21.255 1.00 77.56 144 GLY A C 1
ATOM 1127 O O . GLY A 1 144 ? 7.116 -10.628 -20.855 1.00 77.56 144 GLY A O 1
ATOM 1128 N N . ALA A 1 145 ? 7.727 -12.243 -22.279 1.00 60.94 145 ALA A N 1
ATOM 1129 C CA . ALA A 1 145 ? 8.204 -11.503 -23.447 1.00 60.94 145 ALA A CA 1
ATOM 1130 C C . ALA A 1 145 ? 8.959 -12.531 -24.294 1.00 60.94 145 ALA A C 1
ATOM 1132 O O . ALA A 1 145 ? 10.187 -12.610 -24.278 1.00 60.94 145 ALA A O 1
ATOM 1133 N N . LEU A 1 146 ? 8.226 -13.388 -25.001 1.00 52.75 146 LEU A N 1
ATOM 1134 C CA . LEU A 1 146 ? 8.836 -14.059 -26.140 1.00 52.75 146 LEU A CA 1
ATOM 1135 C C . LEU A 1 146 ? 8.893 -13.007 -27.245 1.00 52.75 146 LEU A C 1
ATOM 1137 O O . LEU A 1 146 ? 7.881 -12.703 -27.870 1.00 52.75 146 LEU A O 1
ATOM 1141 N N . VAL A 1 147 ? 10.067 -12.410 -27.449 1.00 48.38 147 VAL A N 1
ATOM 1142 C CA . VAL A 1 147 ? 10.347 -11.640 -28.663 1.00 48.38 147 VAL A CA 1
ATOM 1143 C C . VAL A 1 147 ? 10.175 -12.610 -29.831 1.00 48.38 147 VAL A C 1
ATOM 1145 O O . VAL A 1 147 ? 11.034 -13.460 -30.060 1.00 48.38 147 VAL A O 1
ATOM 1148 N N . ARG A 1 148 ? 9.050 -12.539 -30.551 1.00 43.75 148 ARG A N 1
ATOM 1149 C CA . ARG A 1 148 ? 8.926 -13.228 -31.839 1.00 43.75 148 ARG A CA 1
ATOM 1150 C C . ARG A 1 148 ? 9.912 -12.529 -32.790 1.00 43.75 148 ARG A C 1
ATOM 1152 O O . ARG A 1 148 ? 9.823 -11.306 -32.924 1.00 43.75 148 ARG A O 1
ATOM 1159 N N . PRO A 1 149 ? 10.878 -13.235 -33.410 1.00 38.53 149 PRO A N 1
ATOM 1160 C CA . PRO A 1 149 ? 11.695 -12.633 -34.456 1.00 38.53 149 PRO A CA 1
ATOM 1161 C C . PRO A 1 149 ? 10.758 -12.086 -35.540 1.00 38.53 149 PRO A C 1
ATOM 1163 O O . PRO A 1 149 ? 9.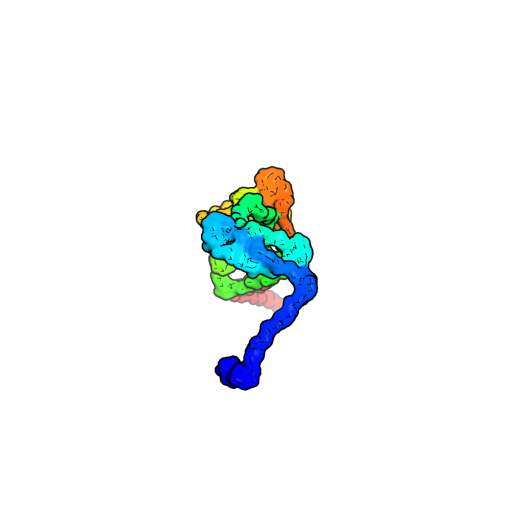735 -12.723 -35.801 1.00 38.53 149 PRO A O 1
ATOM 1166 N N . PRO A 1 150 ? 11.060 -10.937 -36.168 1.00 42.25 150 PRO A N 1
ATOM 1167 C CA . PRO A 1 150 ? 10.244 -10.448 -37.268 1.00 42.25 150 PRO A CA 1
ATOM 1168 C C . PRO A 1 150 ? 10.173 -11.531 -38.349 1.00 42.25 150 PRO A C 1
ATOM 1170 O O . PRO A 1 150 ? 11.199 -11.948 -38.895 1.00 42.25 150 PRO A O 1
ATOM 1173 N N . GLU A 1 151 ? 8.964 -12.018 -38.624 1.00 51.84 151 GLU A N 1
ATOM 1174 C CA . GLU A 1 151 ? 8.712 -12.908 -39.749 1.00 51.84 151 GLU A CA 1
ATOM 1175 C C . GLU A 1 151 ? 9.129 -12.188 -41.036 1.00 51.84 151 GLU A C 1
ATOM 1177 O O . GLU A 1 151 ? 8.688 -11.075 -41.319 1.00 51.84 151 GLU A O 1
ATOM 1182 N N . GLY A 1 152 ? 10.008 -12.827 -41.810 1.00 55.44 152 GLY A N 1
ATOM 1183 C CA . GLY A 1 152 ? 10.331 -12.385 -43.163 1.00 55.44 152 GLY A CA 1
ATOM 1184 C C . GLY A 1 152 ? 11.725 -11.796 -43.368 1.00 55.44 152 GLY A C 1
ATOM 1185 O O . GLY A 1 152 ? 11.859 -10.693 -43.888 1.00 55.44 152 GLY A O 1
ATOM 1186 N N . LYS A 1 153 ? 12.781 -12.579 -43.123 1.00 41.62 153 LYS A N 1
ATOM 1187 C CA . LYS A 1 153 ? 13.911 -12.632 -44.067 1.00 41.62 153 LYS A CA 1
ATOM 1188 C C . LYS A 1 153 ? 14.331 -14.080 -44.273 1.00 41.62 153 LYS A C 1
ATOM 1190 O O . LYS A 1 153 ? 14.845 -14.723 -43.365 1.00 41.62 153 LYS A O 1
ATOM 1195 N N . ALA A 1 154 ? 14.095 -14.581 -45.484 1.00 45.25 154 ALA A N 1
ATOM 1196 C CA . ALA A 1 154 ? 14.583 -15.876 -45.926 1.00 45.25 154 ALA A CA 1
ATOM 1197 C C . ALA A 1 154 ? 16.105 -15.953 -45.733 1.00 45.25 154 ALA A C 1
ATOM 1199 O O . ALA A 1 154 ? 16.858 -15.162 -46.309 1.00 45.25 154 ALA A O 1
ATOM 1200 N N . VAL A 1 155 ? 16.556 -16.919 -44.934 1.00 46.84 155 VAL A N 1
ATOM 1201 C CA . VAL A 1 155 ? 17.961 -17.317 -44.884 1.00 46.84 155 VAL A CA 1
ATOM 1202 C C . VAL A 1 155 ? 18.281 -17.954 -46.236 1.00 46.84 155 VAL A C 1
ATOM 1204 O O . VAL A 1 155 ? 17.897 -19.089 -46.507 1.00 46.84 155 VAL A O 1
ATOM 1207 N N . LYS A 1 156 ? 18.959 -17.214 -47.122 1.00 43.03 156 LYS A N 1
ATOM 1208 C CA . LYS A 1 156 ? 19.589 -17.811 -48.305 1.00 43.03 156 LYS A CA 1
ATOM 1209 C C . LYS A 1 156 ? 20.725 -18.707 -47.823 1.00 43.03 156 LYS A C 1
ATOM 1211 O O . LYS A 1 156 ? 21.820 -18.228 -47.540 1.00 43.03 156 LYS A O 1
ATOM 1216 N N . VAL A 1 157 ? 20.469 -20.008 -47.759 1.00 47.06 157 VAL A N 1
ATOM 1217 C CA . VAL A 1 157 ? 21.525 -21.012 -47.643 1.00 47.06 157 VAL A CA 1
ATOM 1218 C C . VAL A 1 157 ? 22.242 -21.061 -48.994 1.00 47.06 157 VAL A C 1
ATOM 1220 O O . VAL A 1 157 ? 21.697 -21.552 -49.980 1.00 47.06 157 VAL A O 1
ATOM 1223 N N . LYS A 1 158 ? 23.455 -20.499 -49.074 1.00 40.66 158 LYS A N 1
ATOM 1224 C CA . LYS A 1 158 ? 24.369 -20.779 -50.189 1.00 40.66 158 LYS A CA 1
ATOM 1225 C C . LYS A 1 158 ? 24.871 -22.212 -50.017 1.00 40.66 158 LYS A C 1
ATOM 1227 O O . LYS A 1 158 ? 25.782 -22.457 -49.234 1.00 40.66 158 LYS A O 1
ATOM 1232 N N . GLY A 1 159 ? 24.260 -23.148 -50.737 1.00 37.44 159 GLY A N 1
ATOM 1233 C CA . GLY A 1 159 ? 24.861 -24.451 -50.991 1.00 37.44 159 GLY A CA 1
ATOM 1234 C C . GLY A 1 159 ? 26.030 -24.280 -51.957 1.00 37.44 159 GLY A C 1
ATOM 1235 O O . GLY A 1 159 ? 25.823 -23.909 -53.111 1.00 37.44 159 GLY A O 1
ATOM 1236 N N . THR A 1 160 ? 27.249 -24.527 -51.485 1.00 36.19 160 THR A N 1
ATOM 1237 C CA . THR A 1 160 ? 28.405 -24.755 -52.355 1.00 36.19 160 THR A CA 1
ATOM 1238 C C . THR A 1 160 ? 28.508 -26.257 -52.578 1.00 36.19 160 THR A C 1
ATOM 1240 O O . THR A 1 160 ? 28.791 -27.009 -51.649 1.00 36.19 160 THR A O 1
ATOM 1243 N N . VAL A 1 161 ? 28.240 -26.683 -53.810 1.00 40.34 161 VAL A N 1
ATOM 1244 C CA . VAL A 1 161 ? 28.522 -28.034 -54.303 1.00 40.34 161 VAL A CA 1
ATOM 1245 C C . VAL A 1 161 ? 30.022 -28.102 -54.587 1.00 40.34 161 VAL A C 1
ATOM 1247 O O . VAL A 1 161 ? 30.523 -27.334 -55.408 1.00 40.34 161 VAL A O 1
ATOM 1250 N N . ALA A 1 162 ? 30.738 -28.980 -53.886 1.00 42.69 162 ALA A N 1
ATOM 1251 C CA . ALA A 1 162 ? 32.098 -29.361 -54.249 1.00 42.69 162 ALA A CA 1
ATOM 1252 C C . ALA A 1 162 ? 32.038 -30.440 -55.341 1.00 42.69 162 ALA A C 1
ATOM 1254 O O . ALA A 1 162 ? 31.202 -31.343 -55.276 1.00 42.69 162 ALA A O 1
ATOM 1255 N N . LYS A 1 163 ? 32.895 -30.284 -56.349 1.00 40.41 163 LYS A N 1
ATOM 1256 C CA . LYS A 1 163 ? 33.161 -31.248 -57.417 1.00 40.41 163 LYS A CA 1
ATOM 1257 C C . LYS A 1 163 ? 34.312 -32.155 -57.002 1.00 40.41 163 LYS A C 1
ATOM 1259 O O . LYS A 1 163 ? 35.203 -31.636 -56.292 1.00 40.41 163 LYS A O 1
#